Protein AF-A0A6B3IM72-F1 (afdb_monomer_lite)

Structure (mmCIF, N/CA/C/O backbone):
data_AF-A0A6B3IM72-F1
#
_entry.id   AF-A0A6B3IM72-F1
#
loop_
_atom_site.group_PDB
_atom_site.id
_atom_site.type_symbol
_atom_site.label_atom_id
_atom_site.label_alt_id
_atom_site.label_comp_id
_atom_site.label_asym_id
_atom_site.label_entity_id
_atom_site.label_seq_id
_atom_site.pdbx_PDB_ins_code
_atom_site.Cartn_x
_atom_site.Cartn_y
_atom_site.Cartn_z
_atom_site.occupancy
_atom_site.B_iso_or_equiv
_atom_site.auth_seq_id
_atom_site.auth_comp_id
_atom_site.auth_asym_id
_atom_site.auth_atom_id
_atom_site.pdbx_PDB_model_num
ATOM 1 N N . GLN A 1 1 ? -6.370 -12.088 15.662 1.00 61.81 1 GLN A N 1
ATOM 2 C CA . GLN A 1 1 ? -5.276 -12.702 14.870 1.00 61.81 1 GLN A CA 1
ATOM 3 C C . GLN A 1 1 ? -5.622 -12.979 13.395 1.00 61.81 1 GLN A C 1
ATOM 5 O O . GLN A 1 1 ? -4.733 -13.369 12.655 1.00 61.81 1 GLN A O 1
ATOM 10 N N . SER A 1 2 ? -6.861 -12.737 12.928 1.00 86.56 2 SER A N 1
ATOM 11 C CA . SER A 1 2 ? -7.267 -13.024 11.536 1.00 86.56 2 SER A CA 1
ATOM 12 C C . SER A 1 2 ? -6.587 -12.150 10.472 1.00 86.56 2 SER A C 1
ATOM 14 O O . SER A 1 2 ? -6.442 -12.609 9.353 1.00 86.56 2 SER A O 1
ATOM 16 N N . PHE A 1 3 ? -6.151 -10.927 10.794 1.00 89.81 3 PHE A N 1
ATOM 17 C CA . PHE A 1 3 ? -5.629 -9.985 9.795 1.00 89.81 3 PHE A CA 1
ATOM 18 C C . PHE A 1 3 ? -4.413 -10.509 9.011 1.00 89.81 3 PHE A C 1
ATOM 20 O O . PHE A 1 3 ? -4.469 -10.607 7.790 1.00 89.81 3 PHE A O 1
ATOM 27 N N . ALA A 1 4 ? -3.339 -10.895 9.704 1.00 90.81 4 ALA A N 1
ATOM 28 C CA . ALA A 1 4 ? -2.084 -11.291 9.059 1.00 90.81 4 ALA A CA 1
ATOM 29 C C . ALA A 1 4 ? -2.174 -12.606 8.259 1.00 90.81 4 ALA A C 1
ATOM 31 O O . ALA A 1 4 ? -1.358 -12.829 7.374 1.00 90.81 4 ALA A O 1
ATOM 32 N N . ASN A 1 5 ? -3.157 -13.458 8.570 1.00 93.75 5 ASN A N 1
ATOM 33 C CA . ASN A 1 5 ? -3.298 -14.804 8.002 1.00 93.75 5 ASN A CA 1
ATOM 34 C C . ASN A 1 5 ? -4.573 -14.978 7.174 1.00 93.75 5 ASN A C 1
ATOM 36 O O . ASN A 1 5 ? -4.972 -16.101 6.876 1.00 93.75 5 ASN A O 1
ATOM 40 N N . ASP A 1 6 ? -5.275 -13.895 6.858 1.00 94.94 6 ASP A N 1
ATOM 41 C CA . ASP A 1 6 ? -6.475 -14.008 6.052 1.00 94.94 6 ASP A CA 1
ATOM 42 C C . ASP A 1 6 ? -6.123 -14.151 4.567 1.00 94.94 6 ASP A C 1
ATOM 44 O O . ASP A 1 6 ? -5.398 -13.344 3.994 1.00 94.94 6 ASP A O 1
ATOM 48 N N . LEU A 1 7 ? -6.661 -15.209 3.965 1.00 94.06 7 LEU A N 1
ATOM 49 C CA . LEU A 1 7 ? -6.454 -15.571 2.563 1.00 94.06 7 LEU A CA 1
ATOM 50 C C . LEU A 1 7 ? -7.612 -15.104 1.664 1.00 94.06 7 LEU A C 1
ATOM 52 O O . LEU A 1 7 ? -7.579 -15.328 0.458 1.00 94.06 7 LEU A O 1
ATOM 56 N N . THR A 1 8 ? -8.644 -14.479 2.242 1.00 95.50 8 THR A N 1
ATOM 57 C CA . THR A 1 8 ? -9.850 -14.044 1.518 1.00 95.50 8 THR A CA 1
ATOM 58 C C . THR A 1 8 ? -9.680 -12.658 0.898 1.00 95.50 8 THR A C 1
ATOM 60 O O . THR A 1 8 ? -10.264 -12.364 -0.142 1.00 95.50 8 THR A O 1
ATOM 63 N N . ARG A 1 9 ? -8.920 -11.776 1.558 1.00 95.12 9 ARG A N 1
ATOM 64 C CA . ARG A 1 9 ? -8.737 -10.369 1.172 1.00 95.12 9 ARG A CA 1
ATOM 65 C C . ARG A 1 9 ? -7.324 -10.141 0.608 1.00 95.12 9 ARG A C 1
ATOM 67 O O . ARG A 1 9 ? -6.451 -10.997 0.752 1.00 95.12 9 ARG A O 1
ATOM 74 N N . PRO A 1 10 ? -7.069 -9.016 -0.089 1.00 96.31 10 PRO A N 1
ATOM 75 C CA . PRO A 1 10 ? -5.910 -8.877 -0.972 1.00 96.31 10 PRO A CA 1
ATOM 76 C C . PRO A 1 10 ? -4.607 -8.447 -0.265 1.00 96.31 10 PRO A C 1
ATOM 78 O O . PRO A 1 10 ? -3.743 -7.845 -0.900 1.00 96.31 10 PRO A O 1
ATOM 81 N N . GLN A 1 11 ? -4.444 -8.708 1.037 1.00 92.75 11 GLN A N 1
ATOM 82 C CA . GLN A 1 11 ? -3.235 -8.333 1.787 1.00 92.75 11 GLN A CA 1
ATOM 83 C C . GLN A 1 11 ? -2.051 -9.295 1.605 1.00 92.75 11 GLN A C 1
ATOM 85 O O . GLN A 1 11 ? -0.928 -8.916 1.936 1.00 92.75 11 GLN A O 1
ATOM 90 N N . LEU A 1 12 ? -2.269 -10.510 1.085 1.00 95.62 12 LEU A N 1
ATOM 91 C CA . LEU A 1 12 ? -1.214 -11.503 0.856 1.00 95.62 12 LEU A CA 1
ATOM 92 C C . LEU A 1 12 ? -1.044 -11.774 -0.641 1.00 95.62 12 LEU A C 1
ATOM 94 O O . LEU A 1 12 ? -1.950 -12.273 -1.301 1.00 95.62 12 LEU A O 1
ATOM 98 N N . ILE A 1 13 ? 0.137 -11.451 -1.169 1.00 95.25 13 ILE A N 1
ATOM 99 C CA . ILE A 1 13 ? 0.528 -11.701 -2.560 1.00 95.25 13 ILE A CA 1
ATOM 100 C C . ILE A 1 13 ? 1.985 -12.162 -2.614 1.00 95.25 13 ILE A C 1
ATOM 102 O O . ILE A 1 13 ? 2.821 -11.695 -1.841 1.00 95.25 13 ILE A O 1
ATOM 106 N N . ALA A 1 14 ? 2.302 -13.057 -3.547 1.00 96.31 14 ALA A N 1
ATOM 107 C CA . ALA A 1 14 ? 3.684 -13.440 -3.810 1.00 96.31 14 ALA A CA 1
ATOM 108 C C . ALA A 1 14 ? 4.397 -12.330 -4.598 1.00 96.31 14 ALA A C 1
ATOM 110 O O . ALA A 1 14 ? 3.895 -11.857 -5.620 1.00 96.31 14 ALA A O 1
ATOM 111 N N . VAL A 1 15 ? 5.575 -11.921 -4.129 1.00 96.81 15 VAL A N 1
ATOM 112 C CA . VAL A 1 15 ? 6.420 -10.896 -4.760 1.00 96.81 15 VAL A CA 1
ATOM 113 C C . VAL A 1 15 ? 7.888 -11.304 -4.681 1.00 96.81 15 VAL A C 1
ATOM 115 O O . VAL A 1 15 ? 8.265 -12.145 -3.868 1.00 96.81 15 VAL A O 1
ATOM 118 N N . THR A 1 16 ? 8.728 -10.697 -5.517 1.00 97.94 16 THR A N 1
ATOM 119 C CA . THR A 1 16 ? 10.184 -10.864 -5.432 1.00 97.94 16 THR A CA 1
ATOM 120 C C . THR A 1 16 ? 10.708 -10.312 -4.102 1.00 97.94 16 THR A C 1
ATOM 122 O O . THR A 1 16 ? 10.294 -9.232 -3.676 1.00 97.94 16 THR A O 1
ATOM 125 N N . ASP A 1 17 ? 11.634 -11.034 -3.465 1.00 98.06 17 ASP A N 1
ATOM 126 C CA . ASP A 1 17 ? 12.172 -10.717 -2.131 1.00 98.06 17 ASP A CA 1
ATOM 127 C C . ASP A 1 17 ? 12.656 -9.262 -2.001 1.00 98.06 17 ASP A C 1
ATOM 129 O O . ASP A 1 17 ? 12.207 -8.532 -1.118 1.00 98.06 17 ASP A O 1
ATOM 133 N N . ASN A 1 18 ? 13.475 -8.786 -2.940 1.00 98.06 18 ASN A N 1
ATOM 134 C CA . ASN A 1 18 ? 13.999 -7.419 -2.911 1.00 98.06 18 ASN A CA 1
ATOM 135 C C . ASN A 1 18 ? 12.898 -6.340 -2.972 1.00 98.06 18 ASN A C 1
ATOM 137 O O . ASN A 1 18 ? 13.044 -5.274 -2.376 1.00 98.06 18 ASN A O 1
ATOM 141 N N . VAL A 1 19 ? 11.779 -6.605 -3.655 1.00 98.19 19 VAL A N 1
ATOM 142 C CA . VAL A 1 19 ? 10.621 -5.698 -3.697 1.00 98.19 19 VAL A CA 1
ATOM 143 C C . VAL A 1 19 ? 9.918 -5.676 -2.338 1.00 98.19 19 VAL A C 1
ATOM 145 O O . VAL A 1 19 ? 9.533 -4.603 -1.868 1.00 98.19 19 VAL A O 1
ATOM 148 N N . ASN A 1 20 ? 9.793 -6.835 -1.683 1.00 98.06 20 ASN A N 1
ATOM 149 C CA . ASN A 1 20 ? 9.229 -6.939 -0.338 1.00 98.06 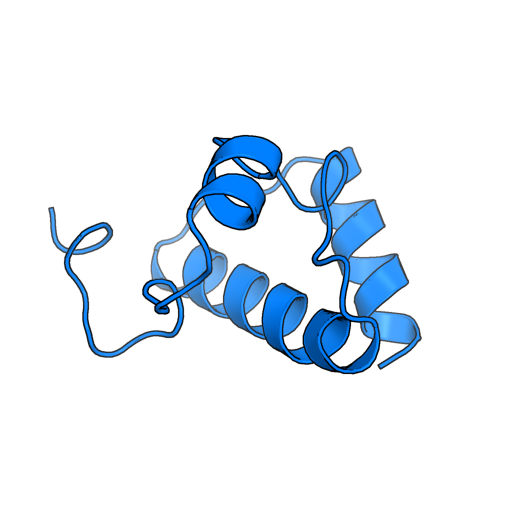20 ASN A CA 1
ATOM 150 C C . ASN A 1 20 ? 10.093 -6.209 0.703 1.00 98.06 20 ASN A C 1
ATOM 152 O O . ASN A 1 20 ? 9.569 -5.438 1.506 1.00 98.06 20 ASN A O 1
ATOM 156 N N . GLN A 1 21 ? 11.415 -6.387 0.647 1.00 98.31 21 GLN A N 1
ATOM 157 C CA . GLN A 1 21 ? 12.361 -5.686 1.519 1.00 98.31 21 GLN A CA 1
ATOM 158 C C . GLN A 1 21 ? 12.337 -4.168 1.286 1.00 98.31 21 GLN A C 1
ATOM 160 O O . GLN A 1 21 ? 12.303 -3.392 2.243 1.00 98.31 21 GLN A O 1
ATOM 165 N N . ALA A 1 22 ? 12.285 -3.728 0.022 1.00 98.44 22 ALA A N 1
ATOM 166 C CA . ALA A 1 22 ? 12.186 -2.310 -0.317 1.00 98.44 22 ALA A CA 1
ATOM 167 C C . ALA A 1 22 ? 10.910 -1.669 0.253 1.00 98.44 22 ALA A C 1
ATOM 169 O O . ALA A 1 22 ? 10.963 -0.543 0.761 1.00 98.44 22 ALA A O 1
ATOM 170 N N . LYS A 1 23 ? 9.783 -2.393 0.222 1.00 98.25 23 LYS A N 1
ATOM 171 C CA . LYS A 1 23 ? 8.540 -1.971 0.871 1.00 98.25 23 LYS A CA 1
ATOM 172 C C . LYS A 1 23 ? 8.710 -1.920 2.393 1.00 98.25 23 LYS A C 1
ATOM 174 O O . LYS A 1 23 ? 8.619 -0.843 2.981 1.00 98.25 23 LYS A O 1
ATOM 179 N N . GLY A 1 24 ? 8.968 -3.056 3.037 1.00 97.75 24 GLY A N 1
ATOM 180 C CA . GLY A 1 24 ? 8.938 -3.177 4.495 1.00 97.75 24 GLY A CA 1
ATOM 181 C C . GLY A 1 24 ? 7.577 -2.780 5.086 1.00 97.75 24 GLY A C 1
ATOM 182 O O . GLY A 1 24 ? 6.516 -3.099 4.536 1.00 97.75 24 GLY A O 1
ATOM 183 N N . ASP A 1 25 ? 7.609 -2.037 6.189 1.00 96.25 25 ASP A N 1
ATOM 184 C CA . ASP A 1 25 ? 6.443 -1.492 6.897 1.00 96.25 25 ASP A CA 1
ATOM 185 C C . ASP A 1 25 ? 5.937 -0.152 6.330 1.00 96.25 25 ASP A C 1
ATOM 187 O O . ASP A 1 25 ? 4.991 0.429 6.859 1.00 96.25 25 ASP A O 1
ATOM 191 N N . LYS A 1 26 ? 6.530 0.332 5.230 1.00 98.50 26 LYS A N 1
ATOM 192 C CA . LYS A 1 26 ? 6.174 1.613 4.614 1.00 98.50 26 LYS A CA 1
ATOM 193 C C . LYS A 1 26 ? 4.742 1.606 4.077 1.00 98.50 26 LYS A C 1
ATOM 195 O O . LYS A 1 26 ? 4.306 0.661 3.408 1.00 98.50 26 LYS A O 1
ATOM 200 N N . ASP A 1 27 ? 4.054 2.706 4.343 1.00 98.31 27 ASP A N 1
ATOM 201 C CA . ASP A 1 27 ? 2.754 3.059 3.780 1.00 98.31 27 ASP A CA 1
ATOM 202 C C . ASP A 1 27 ? 2.876 3.594 2.327 1.00 98.31 27 ASP A C 1
ATOM 204 O O . ASP A 1 27 ? 3.985 3.852 1.839 1.00 98.31 27 ASP A O 1
ATOM 208 N N . PRO A 1 28 ? 1.742 3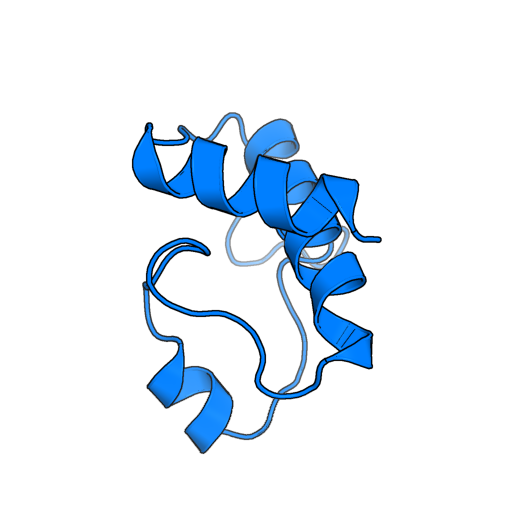.788 1.623 1.00 98.25 28 PRO A N 1
ATOM 209 C CA . PRO A 1 28 ? 1.692 4.380 0.285 1.00 98.25 28 PRO A CA 1
ATOM 210 C C . PRO A 1 28 ? 2.303 5.780 0.119 1.00 98.25 28 PRO A C 1
ATOM 212 O O . PRO A 1 28 ? 2.605 6.159 -1.012 1.00 98.25 28 PRO A O 1
ATOM 215 N N . ALA A 1 29 ? 2.488 6.560 1.190 1.00 98.44 29 ALA A N 1
ATOM 216 C CA . ALA A 1 29 ? 3.164 7.857 1.106 1.00 98.44 29 ALA A CA 1
ATOM 217 C C . ALA A 1 29 ? 4.688 7.703 1.027 1.00 98.44 29 ALA A C 1
ATOM 219 O O . ALA A 1 29 ? 5.366 8.545 0.439 1.00 98.44 29 ALA A O 1
ATOM 220 N N . LYS A 1 30 ? 5.234 6.619 1.586 1.00 98.50 30 LYS A N 1
ATOM 221 C CA . LYS A 1 30 ? 6.679 6.345 1.604 1.00 98.50 30 LYS A CA 1
ATOM 222 C C . LYS A 1 30 ? 7.124 5.345 0.544 1.00 98.50 30 LYS A C 1
ATOM 224 O O . LYS A 1 30 ? 8.300 5.329 0.182 1.00 98.50 30 LYS A O 1
ATOM 229 N N . TRP A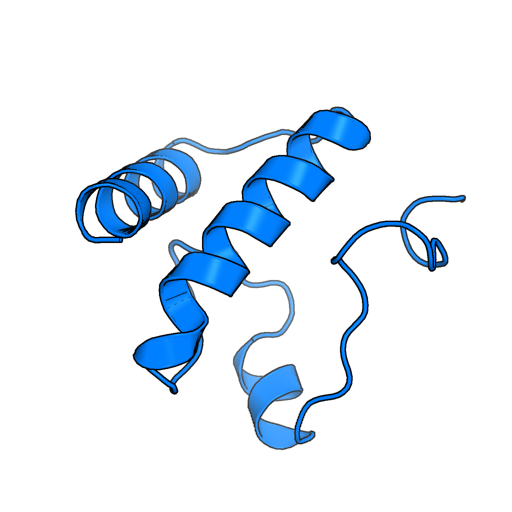 1 31 ? 6.227 4.486 0.065 1.00 98.56 31 TRP A N 1
ATOM 230 C CA . TRP A 1 31 ? 6.563 3.477 -0.932 1.00 98.56 31 TRP A CA 1
ATOM 231 C C . TRP A 1 31 ? 5.373 3.096 -1.809 1.00 98.56 31 TRP A C 1
ATOM 233 O O . TRP A 1 31 ? 4.263 2.878 -1.332 1.00 98.56 31 TRP A O 1
ATOM 243 N N . MET A 1 32 ? 5.638 2.927 -3.104 1.00 98.12 32 MET A N 1
ATOM 244 C CA . MET A 1 32 ? 4.680 2.421 -4.084 1.00 98.12 32 MET A CA 1
ATOM 245 C C . MET A 1 32 ? 5.332 1.345 -4.958 1.00 98.12 32 MET A C 1
ATOM 247 O O . MET A 1 32 ? 6.541 1.412 -5.197 1.00 98.12 32 MET A O 1
ATOM 251 N N . PRO A 1 33 ? 4.553 0.387 -5.501 1.00 97.69 33 PRO A N 1
ATOM 252 C CA . PRO A 1 33 ? 5.094 -0.644 -6.375 1.00 97.69 33 PRO A CA 1
ATOM 253 C C . PRO A 1 33 ? 5.835 -0.042 -7.581 1.00 97.69 33 PRO A C 1
ATOM 255 O O . PRO A 1 33 ? 5.313 0.885 -8.216 1.00 97.69 33 PRO A O 1
ATOM 258 N N . PRO A 1 34 ? 7.007 -0.589 -7.959 1.00 97.19 34 PRO A N 1
ATOM 259 C CA . PRO A 1 34 ? 7.781 -0.085 -9.096 1.00 97.19 34 PRO A CA 1
ATOM 260 C C . PRO A 1 34 ? 7.049 -0.294 -10.429 1.00 97.19 34 PRO A C 1
ATOM 262 O O . PRO A 1 34 ? 7.215 0.473 -11.375 1.00 97.19 34 PRO A O 1
ATOM 265 N N . ARG A 1 35 ? 6.184 -1.313 -10.508 1.00 96.94 35 ARG A N 1
ATOM 266 C CA . ARG A 1 35 ? 5.363 -1.583 -11.688 1.00 96.94 35 ARG A CA 1
ATOM 267 C C . ARG A 1 35 ? 4.164 -0.634 -11.732 1.00 96.94 35 ARG A C 1
ATOM 269 O O . ARG A 1 35 ? 3.191 -0.838 -11.009 1.00 96.94 35 ARG A O 1
ATOM 276 N N . ALA A 1 36 ? 4.201 0.349 -12.635 1.00 96.19 36 ALA A N 1
ATOM 277 C CA . ALA A 1 36 ? 3.135 1.343 -12.808 1.00 96.19 36 ALA A CA 1
ATOM 278 C C . ALA A 1 36 ? 1.744 0.711 -12.996 1.00 96.19 36 ALA A C 1
ATOM 280 O O . ALA A 1 36 ? 0.807 1.082 -12.294 1.00 96.19 36 ALA A O 1
ATOM 281 N N . ALA A 1 37 ? 1.641 -0.320 -13.841 1.00 96.62 37 ALA A N 1
ATOM 282 C CA . ALA A 1 37 ? 0.394 -1.047 -14.095 1.00 96.62 37 ALA A CA 1
ATOM 283 C C . ALA A 1 37 ? -0.219 -1.719 -12.846 1.00 96.62 37 ALA A C 1
ATOM 285 O O . ALA A 1 37 ? -1.383 -2.102 -12.871 1.00 96.62 37 ALA A O 1
ATOM 286 N N . TYR A 1 38 ? 0.542 -1.883 -11.757 1.00 97.31 38 TYR A N 1
ATOM 287 C CA . TYR A 1 38 ? 0.057 -2.494 -10.515 1.00 97.31 38 TYR A CA 1
ATOM 288 C C . TYR A 1 38 ? -0.347 -1.471 -9.443 1.00 97.31 38 TYR A C 1
ATOM 290 O O . TYR A 1 38 ? -0.944 -1.842 -8.433 1.00 97.31 38 TYR A O 1
ATOM 298 N N . LYS A 1 39 ? -0.049 -0.178 -9.636 1.00 97.81 39 LYS A N 1
ATOM 299 C CA . LYS A 1 39 ? -0.277 0.855 -8.612 1.00 97.81 39 LYS A CA 1
ATOM 300 C C . LYS A 1 39 ? -1.749 0.961 -8.211 1.00 97.81 39 LYS A C 1
ATOM 302 O O . LYS A 1 39 ? -2.036 1.004 -7.020 1.00 97.81 39 LYS A O 1
ATOM 307 N N . CYS A 1 40 ? -2.665 0.920 -9.177 1.00 98.25 40 CYS A N 1
ATOM 308 C CA . CYS A 1 40 ? -4.105 1.015 -8.923 1.00 98.25 40 CYS A CA 1
ATOM 309 C C . CYS A 1 40 ? -4.653 -0.179 -8.148 1.00 98.25 40 CYS A C 1
ATOM 311 O O . CYS A 1 40 ? -5.392 -0.009 -7.179 1.00 98.25 40 CYS A O 1
ATOM 313 N N . THR A 1 41 ? -4.238 -1.386 -8.528 1.00 98.31 41 THR A N 1
ATOM 314 C CA . THR A 1 41 ? -4.563 -2.614 -7.797 1.00 98.31 41 THR A CA 1
ATOM 315 C C . THR A 1 41 ? -4.068 -2.533 -6.357 1.00 98.31 41 THR A C 1
ATOM 317 O O . THR A 1 41 ? -4.829 -2.804 -5.431 1.00 98.31 41 THR A O 1
ATOM 320 N N . TYR A 1 42 ? -2.825 -2.089 -6.163 1.00 98.19 42 TYR A N 1
ATOM 321 C CA . TYR A 1 42 ? -2.218 -1.950 -4.844 1.00 98.19 42 TYR A CA 1
ATOM 322 C C . TYR A 1 42 ? -2.978 -0.970 -3.940 1.00 98.19 42 TYR A C 1
ATOM 324 O O . TYR A 1 42 ? -3.332 -1.338 -2.823 1.00 98.19 42 TYR A O 1
ATOM 332 N N . VAL A 1 43 ? -3.293 0.244 -4.409 1.00 98.38 43 VAL A N 1
ATOM 333 C CA . VAL A 1 43 ? -3.988 1.236 -3.562 1.00 98.38 43 VAL A CA 1
ATOM 334 C C . VAL A 1 43 ? -5.441 0.856 -3.276 1.00 98.38 43 VAL A C 1
ATOM 336 O O . VAL A 1 43 ? -5.919 1.087 -2.167 1.00 98.38 43 VAL A O 1
ATOM 339 N N . ARG A 1 44 ? -6.136 0.206 -4.221 1.00 98.50 44 ARG A N 1
ATOM 340 C CA . ARG A 1 44 ? -7.491 -0.330 -3.991 1.00 98.50 44 ARG A CA 1
ATOM 341 C C . ARG A 1 44 ? -7.469 -1.455 -2.9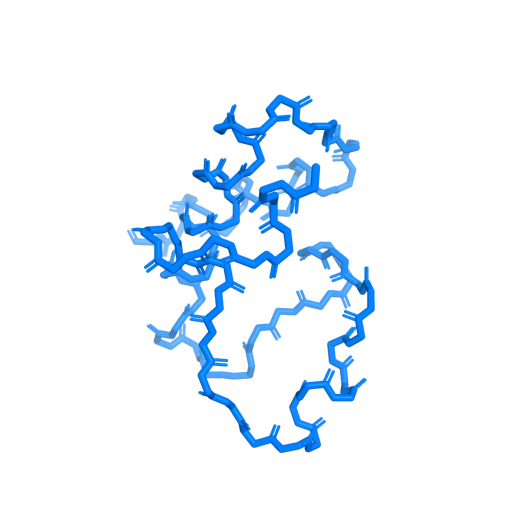53 1.00 98.50 44 ARG A C 1
ATOM 343 O O . ARG A 1 44 ? -8.283 -1.442 -2.031 1.00 98.50 44 ARG A O 1
ATOM 350 N N . ALA A 1 45 ? -6.512 -2.381 -3.058 1.00 98.31 45 ALA A N 1
ATOM 351 C CA . ALA A 1 45 ? -6.308 -3.445 -2.075 1.00 98.31 45 ALA A CA 1
ATOM 352 C C . ALA A 1 45 ? -5.997 -2.876 -0.683 1.00 98.31 45 ALA A C 1
ATOM 354 O O . ALA A 1 45 ? -6.596 -3.294 0.305 1.00 98.31 45 ALA A O 1
ATOM 355 N N . TRP A 1 46 ? -5.120 -1.875 -0.616 1.00 98.38 46 TRP A N 1
ATOM 356 C CA . TRP A 1 46 ? -4.740 -1.210 0.624 1.00 98.38 46 TRP A CA 1
ATOM 357 C C . TRP A 1 46 ? -5.940 -0.583 1.348 1.00 98.38 46 TRP A C 1
ATOM 359 O O . TRP A 1 46 ? -6.163 -0.850 2.530 1.00 98.38 46 TRP A O 1
ATOM 369 N N . VAL A 1 47 ? -6.760 0.190 0.626 1.00 98.31 47 VAL A N 1
ATOM 370 C CA . VAL A 1 47 ? -7.990 0.790 1.171 1.00 98.31 47 VAL A CA 1
ATOM 371 C C . VAL A 1 47 ? -8.977 -0.284 1.622 1.00 98.31 47 VAL A C 1
ATOM 373 O O . VAL A 1 47 ? -9.514 -0.186 2.724 1.00 98.31 47 VAL A O 1
ATOM 376 N N . HIS A 1 48 ? -9.190 -1.326 0.812 1.00 98.19 48 HIS A N 1
ATOM 377 C CA . HIS A 1 48 ? -10.108 -2.417 1.145 1.00 98.19 48 HIS A CA 1
ATOM 378 C C . HIS A 1 48 ? -9.714 -3.122 2.449 1.00 98.19 48 HIS A C 1
ATOM 380 O O . HIS A 1 48 ? -10.550 -3.327 3.328 1.00 98.19 48 HIS A O 1
ATOM 386 N N . VAL A 1 49 ? -8.430 -3.445 2.603 1.00 97.88 49 VAL A N 1
ATOM 387 C CA . VAL A 1 49 ? -7.895 -4.112 3.793 1.00 97.88 49 VAL A CA 1
ATOM 388 C C . VAL A 1 49 ? -8.032 -3.226 5.029 1.00 97.88 49 VAL A C 1
ATOM 390 O O . VAL A 1 49 ? -8.529 -3.687 6.059 1.00 97.88 49 VAL A O 1
ATOM 393 N N . LYS A 1 50 ? -7.645 -1.947 4.936 1.00 97.75 50 LYS A N 1
ATOM 394 C CA . LYS A 1 50 ? -7.767 -1.019 6.068 1.00 97.75 50 LYS A CA 1
ATOM 395 C C . LYS A 1 50 ? -9.215 -0.820 6.495 1.00 97.75 50 LYS A C 1
ATOM 397 O O . LYS A 1 50 ? -9.495 -0.865 7.688 1.00 97.75 50 LYS A O 1
ATOM 402 N N . HIS A 1 51 ? -10.127 -0.677 5.537 1.00 97.81 51 HIS A N 1
ATOM 403 C CA . HIS A 1 51 ? -11.555 -0.581 5.814 1.00 97.81 51 HIS A CA 1
ATOM 404 C C . HIS A 1 51 ? -12.078 -1.838 6.519 1.00 97.81 51 HIS A C 1
ATOM 406 O O . HIS A 1 51 ? -12.703 -1.745 7.570 1.00 97.81 51 HIS A O 1
ATOM 412 N N . GLN A 1 52 ? -11.770 -3.023 5.987 1.00 97.50 52 GLN A N 1
ATOM 413 C CA . GLN A 1 52 ? -12.271 -4.281 6.534 1.00 97.50 52 GLN A CA 1
ATOM 414 C C . GLN A 1 52 ? -11.846 -4.528 7.985 1.00 97.50 52 GLN A C 1
ATOM 416 O O . GLN A 1 52 ? -12.603 -5.104 8.766 1.00 97.50 52 GLN A O 1
ATOM 421 N N . TYR A 1 53 ? -10.616 -4.156 8.326 1.00 96.75 53 TYR A N 1
ATOM 422 C CA . TYR A 1 53 ? -10.051 -4.379 9.654 1.00 96.75 53 TYR A CA 1
ATOM 423 C C . TYR A 1 53 ? -10.116 -3.142 10.553 1.00 96.75 53 TYR A C 1
ATOM 425 O O . TYR A 1 53 ? -9.543 -3.159 11.640 1.00 96.75 53 TYR A O 1
ATOM 433 N N . ASN A 1 54 ? -10.824 -2.093 10.119 1.00 97.00 54 ASN A N 1
ATOM 434 C CA . ASN A 1 54 ? -10.984 -0.835 10.844 1.00 97.00 54 ASN A CA 1
ATOM 435 C C . ASN A 1 54 ? -9.635 -0.224 11.285 1.00 97.00 54 ASN A C 1
ATOM 437 O O . ASN A 1 54 ? -9.466 0.206 12.428 1.00 97.00 54 ASN A O 1
ATOM 441 N N . LEU A 1 55 ? -8.651 -0.241 10.379 1.00 96.75 55 LEU A N 1
ATOM 442 C CA . LEU A 1 55 ? -7.308 0.293 10.607 1.00 96.75 55 LEU A CA 1
ATOM 443 C C . LEU A 1 55 ? -7.271 1.798 10.329 1.00 96.75 55 LEU A C 1
ATOM 445 O O . LEU A 1 55 ? -7.929 2.295 9.415 1.00 96.75 55 LEU A O 1
ATOM 449 N N . SER A 1 56 ? -6.455 2.521 11.092 1.00 97.56 56 SER A N 1
ATOM 450 C CA . SER A 1 56 ? -6.268 3.959 10.912 1.00 97.56 56 SER A CA 1
ATOM 451 C C . SER A 1 56 ? -5.505 4.288 9.627 1.00 97.56 56 SER A C 1
ATOM 453 O O . SER A 1 56 ? -4.733 3.481 9.102 1.00 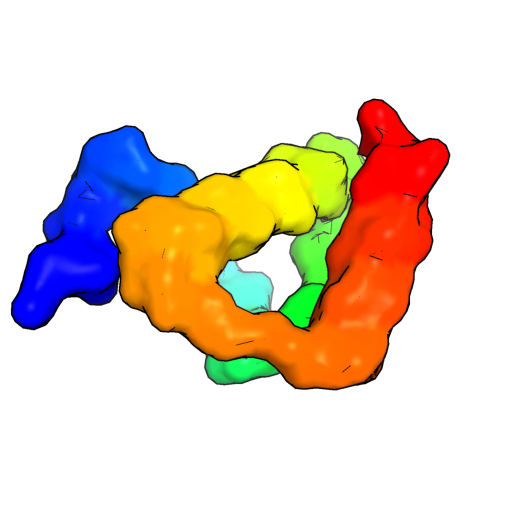97.56 56 SER A O 1
ATOM 455 N N . VAL A 1 57 ? -5.724 5.503 9.128 1.00 97.94 57 VAL A N 1
ATOM 456 C CA . VAL A 1 57 ? -4.997 6.108 8.009 1.00 97.94 57 VAL A CA 1
ATOM 457 C C . VAL A 1 57 ? -4.533 7.484 8.460 1.00 97.94 57 VAL A C 1
ATOM 459 O O . VAL A 1 57 ? -5.355 8.272 8.936 1.00 97.94 57 VAL A O 1
ATOM 462 N N . ASP A 1 58 ? -3.240 7.771 8.332 1.00 98.44 58 ASP A N 1
ATOM 463 C CA . ASP A 1 58 ? -2.714 9.104 8.636 1.00 98.44 58 ASP A CA 1
ATOM 464 C C . ASP A 1 58 ? -2.917 10.088 7.468 1.00 98.44 58 ASP A C 1
ATOM 466 O O . ASP A 1 58 ? -3.370 9.731 6.378 1.00 98.44 58 ASP A O 1
ATOM 470 N N . SER A 1 59 ? -2.642 11.372 7.699 1.00 98.56 59 SER A N 1
ATOM 471 C CA . SER A 1 59 ? -2.900 12.426 6.713 1.00 98.56 59 SER A CA 1
ATOM 472 C C . SER A 1 59 ? -2.028 12.317 5.456 1.00 98.56 59 SER A C 1
ATOM 474 O O . SER A 1 59 ? -2.517 12.595 4.354 1.00 98.56 59 SER A O 1
ATOM 476 N N . ALA A 1 60 ? -0.766 11.901 5.592 1.00 98.62 60 ALA A N 1
ATOM 477 C CA . ALA A 1 60 ? 0.155 11.756 4.469 1.00 98.62 60 ALA A CA 1
ATOM 478 C C . ALA A 1 60 ? -0.251 10.558 3.608 1.00 98.62 60 ALA A C 1
ATOM 480 O O . ALA A 1 60 ? -0.387 10.672 2.388 1.00 98.62 60 ALA A O 1
ATOM 481 N N . GLU A 1 61 ? -0.545 9.436 4.257 1.00 98.62 61 GLU A N 1
ATOM 482 C CA . GLU A 1 61 ? -1.056 8.233 3.626 1.00 98.62 61 GLU A CA 1
ATOM 483 C C . GLU A 1 61 ? -2.378 8.490 2.896 1.00 98.62 61 GLU A C 1
ATOM 485 O O . GLU A 1 61 ? -2.528 8.106 1.734 1.00 98.62 61 GLU A O 1
ATOM 490 N N . LYS A 1 62 ? -3.327 9.183 3.538 1.00 98.44 62 LYS A N 1
ATOM 491 C CA . LYS A 1 62 ? -4.609 9.538 2.916 1.00 98.44 62 LYS A CA 1
ATOM 492 C C . LYS A 1 62 ? -4.402 10.345 1.637 1.00 98.44 62 LYS A C 1
ATOM 494 O O . LYS A 1 62 ? -5.019 10.039 0.618 1.00 98.44 62 LYS A O 1
ATOM 499 N N . SER A 1 63 ? -3.518 11.339 1.685 1.00 98.62 63 SER A N 1
ATOM 500 C CA . SER A 1 63 ? -3.209 12.196 0.537 1.00 98.62 63 SER A CA 1
ATOM 501 C C . SER A 1 63 ? -2.581 11.398 -0.609 1.00 98.62 63 SER A C 1
ATOM 503 O O . SER A 1 63 ? -2.973 11.562 -1.768 1.00 98.62 63 SER A O 1
ATOM 505 N N . ALA A 1 64 ? -1.657 10.484 -0.294 1.00 98.56 64 ALA A N 1
ATOM 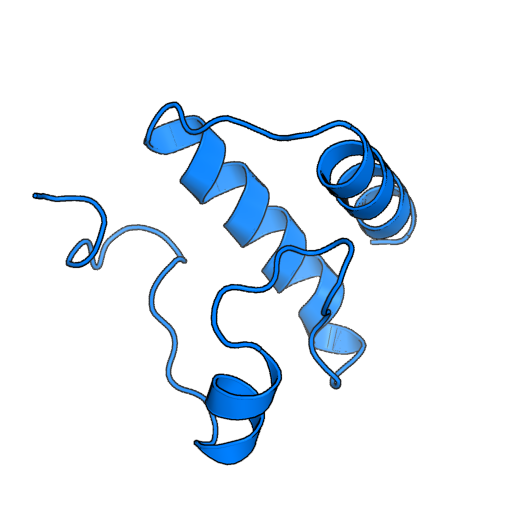506 C CA . ALA A 1 64 ? -1.037 9.599 -1.277 1.00 98.56 64 ALA A CA 1
ATOM 507 C C . ALA A 1 64 ? -2.061 8.651 -1.922 1.00 98.56 64 ALA A C 1
ATOM 509 O O . ALA A 1 64 ? -2.091 8.512 -3.146 1.00 98.56 64 ALA A O 1
ATOM 510 N N . LEU A 1 65 ? -2.948 8.052 -1.121 1.00 98.56 65 LEU A N 1
ATOM 511 C CA . LEU A 1 65 ? -4.021 7.182 -1.606 1.00 98.56 65 LEU A CA 1
ATOM 512 C C . LEU A 1 65 ? -4.987 7.931 -2.527 1.00 98.56 65 LEU A C 1
ATOM 514 O O . LEU A 1 65 ? -5.289 7.440 -3.611 1.00 98.56 65 LEU A O 1
ATOM 518 N N . GLN A 1 66 ? -5.442 9.122 -2.131 1.00 98.44 66 GLN A N 1
ATOM 519 C CA . GLN A 1 66 ? -6.341 9.946 -2.945 1.00 98.44 66 GLN A CA 1
ATOM 520 C C . GLN A 1 66 ? -5.696 10.349 -4.275 1.00 98.44 66 GLN A C 1
ATOM 522 O O . GLN A 1 66 ? -6.333 10.231 -5.319 1.00 98.44 66 GLN A O 1
ATOM 527 N N . SER A 1 67 ? -4.427 10.763 -4.242 1.00 98.06 67 SER A N 1
ATOM 528 C CA . SER A 1 67 ? -3.682 11.165 -5.442 1.00 98.06 67 SER A CA 1
ATOM 529 C C . SER A 1 67 ? -3.434 9.996 -6.393 1.00 98.06 67 SER A C 1
ATOM 531 O O . SER A 1 67 ? -3.498 10.157 -7.605 1.00 98.06 67 SER A O 1
ATOM 533 N N . ALA A 1 68 ? -3.152 8.804 -5.863 1.00 97.69 68 ALA A N 1
ATOM 534 C CA . ALA A 1 68 ? -2.988 7.615 -6.688 1.00 97.69 68 ALA A CA 1
ATOM 535 C C . ALA A 1 68 ? -4.326 7.161 -7.289 1.00 97.69 68 ALA A C 1
ATOM 537 O O . ALA A 1 68 ? -4.381 6.833 -8.468 1.00 97.69 68 ALA A O 1
ATOM 538 N N . LEU A 1 69 ? -5.403 7.163 -6.495 1.00 97.88 69 LEU A N 1
ATOM 539 C CA . LEU A 1 69 ? -6.732 6.724 -6.928 1.00 97.88 69 LEU A CA 1
ATOM 540 C C . LEU A 1 69 ? -7.370 7.650 -7.969 1.00 97.88 69 LEU A C 1
ATOM 542 O O . LEU A 1 69 ? -8.128 7.159 -8.801 1.00 97.88 69 LEU A O 1
ATOM 546 N N . SER A 1 70 ? -7.077 8.953 -7.953 1.00 97.56 70 SER A N 1
ATOM 547 C CA . SER A 1 70 ? -7.591 9.884 -8.968 1.00 97.56 70 SER A CA 1
ATOM 548 C C . SER A 1 70 ? -7.019 9.630 -10.367 1.00 97.56 70 SER A C 1
ATOM 550 O O . SER A 1 70 ? -7.632 10.029 -11.352 1.00 97.56 70 SER A O 1
ATOM 552 N N . GLY A 1 71 ? -5.872 8.951 -10.463 1.00 93.94 71 GLY A N 1
ATOM 553 C CA . GLY A 1 71 ? -5.204 8.629 -11.724 1.00 93.94 71 GLY A CA 1
ATOM 554 C C . GLY A 1 71 ? -5.419 7.202 -12.245 1.00 93.94 71 GLY A C 1
ATOM 555 O O . GLY A 1 71 ? -4.608 6.773 -13.063 1.00 93.94 71 GLY A O 1
ATOM 556 N N . CYS A 1 72 ? -6.418 6.452 -11.752 1.00 93.75 72 CYS A N 1
ATOM 557 C CA . CYS A 1 72 ? -6.497 4.985 -11.900 1.00 93.75 72 CYS A CA 1
ATOM 558 C C . CYS A 1 72 ? -7.517 4.361 -12.884 1.00 93.75 72 CYS A C 1
ATOM 560 O O . CYS A 1 72 ? -8.700 4.243 -12.501 1.00 93.75 72 CYS A O 1
#

pLDDT: mean 96.54, std 4.66, range [61.81, 98.62]

Secondary structure (DSSP, 8-state):
-TTTT-SSSTT-----HHHHHHHTT--TTT---S-GGGHHHHHHHHHHHHHHTT----HHHHHHHHHHHTT-

Foldseek 3Di:
DCLVPPPPADPDDDDDPVQCVCCDVDALLRDARPDLVCRQVVLVSVVVSCVVVVHDDDPSNVVSSVVSNVVD

Radius of gyration: 12.13 Å; chains: 1; bounding box: 26×28×29 Å

Sequence (72 aa):
QSFANDLTRPQLIAVTDNVNQAKGDKDPAKWMPPRAAYKCTYVRAWVHVKHQYNLSVDSAEKSALQSALSGC